Protein AF-A0A3D6APR3-F1 (afdb_monomer_lite)

Secondary structure (DSSP, 8-state):
---------HHHHHHH---EEEEEEETTEEEEEEEEEEEETTTTEEEEEEE-TTS-EEEEEEEHHHHHHHHHTTSEEE---

Organism: NCBI:txid246787

Radius of gyration: 12.41 Å; chains: 1; bounding box: 40×24×28 Å

Structure (mmCIF, N/CA/C/O backbone):
data_AF-A0A3D6APR3-F1
#
_entry.id   AF-A0A3D6APR3-F1
#
loop_
_atom_site.group_PDB
_atom_site.id
_atom_site.type_symbol
_atom_site.label_atom_id
_atom_site.label_alt_id
_atom_site.label_comp_id
_atom_site.label_asym_id
_atom_site.label_entity_id
_atom_site.label_seq_id
_atom_site.pdbx_PDB_ins_code
_atom_site.Cartn_x
_atom_site.Cartn_y
_atom_site.Cartn_z
_atom_site.occupancy
_atom_site.B_iso_or_equiv
_atom_site.auth_seq_id
_atom_site.auth_comp_id
_atom_site.auth_asym_id
_atom_site.auth_atom_id
_atom_site.pdbx_PDB_model_num
ATOM 1 N N . MET A 1 1 ? -24.884 2.353 7.549 1.00 38.53 1 MET A N 1
ATOM 2 C CA . MET A 1 1 ? -23.891 1.267 7.414 1.00 38.53 1 MET A CA 1
ATOM 3 C C . MET A 1 1 ? -22.567 1.851 7.849 1.00 38.53 1 MET A C 1
ATOM 5 O O . MET A 1 1 ? -21.920 2.526 7.063 1.00 38.53 1 MET A O 1
ATOM 9 N N . ASP A 1 2 ? -22.235 1.693 9.125 1.00 42.66 2 ASP A N 1
ATOM 10 C CA . ASP A 1 2 ? -20.982 2.187 9.686 1.00 42.66 2 ASP A CA 1
ATOM 11 C C . ASP A 1 2 ? -19.847 1.256 9.265 1.00 42.66 2 ASP A C 1
ATOM 13 O O . ASP A 1 2 ? -19.608 0.211 9.878 1.00 42.66 2 ASP A O 1
ATOM 17 N N . GLU A 1 3 ? -19.160 1.612 8.180 1.00 49.31 3 GLU A N 1
ATOM 18 C CA . GLU A 1 3 ? -17.846 1.054 7.886 1.00 49.31 3 GLU A CA 1
ATOM 19 C C . GLU A 1 3 ? -16.934 1.412 9.063 1.00 49.31 3 GLU A C 1
ATOM 21 O O . GLU A 1 3 ? -16.460 2.539 9.191 1.00 49.31 3 GLU A O 1
ATOM 26 N N . LYS A 1 4 ? -16.727 0.456 9.979 1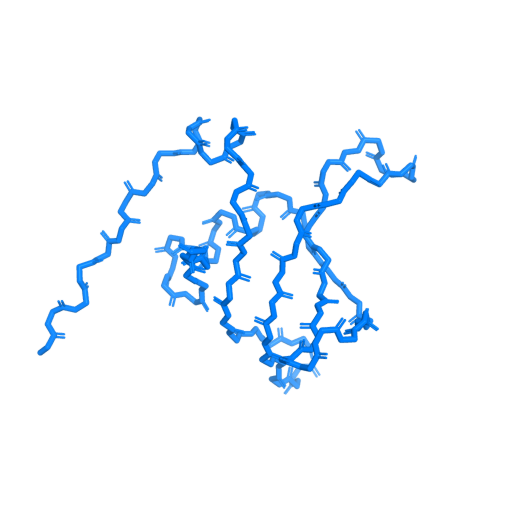.00 50.28 4 LYS A N 1
ATOM 27 C CA . LYS A 1 4 ? -15.731 0.567 11.047 1.00 50.28 4 LYS A CA 1
ATOM 28 C C . LYS A 1 4 ? -14.379 0.849 10.397 1.00 50.28 4 LYS A C 1
ATOM 30 O O . LYS A 1 4 ? -13.710 -0.075 9.935 1.00 50.28 4 LYS A O 1
ATOM 35 N N . GLN A 1 5 ? -13.986 2.119 10.381 1.00 56.09 5 GLN A N 1
ATOM 36 C CA . GLN A 1 5 ? -12.664 2.564 9.972 1.00 56.09 5 GLN A CA 1
ATOM 37 C C . GLN A 1 5 ? -11.637 1.789 10.804 1.00 56.09 5 GLN A C 1
ATOM 39 O O . GLN A 1 5 ? -11.509 1.990 12.014 1.00 56.09 5 GLN A O 1
ATOM 44 N N . ILE A 1 6 ? -10.932 0.853 10.171 1.00 60.09 6 ILE A N 1
ATOM 45 C CA . ILE A 1 6 ? -9.842 0.125 10.814 1.00 60.09 6 ILE A CA 1
ATOM 46 C C . ILE A 1 6 ? -8.715 1.141 11.016 1.00 60.09 6 ILE A C 1
ATOM 48 O O . ILE A 1 6 ? -7.948 1.419 10.099 1.00 60.09 6 ILE A O 1
ATOM 52 N N . SER A 1 7 ? -8.632 1.730 12.211 1.00 67.94 7 SER A N 1
ATOM 53 C CA . SER A 1 7 ? -7.524 2.608 12.588 1.00 67.94 7 SER A CA 1
ATOM 54 C C . SER A 1 7 ? -6.292 1.751 12.873 1.00 67.94 7 SER A C 1
ATOM 56 O O . SER A 1 7 ? -6.045 1.317 13.999 1.00 67.94 7 SER A O 1
ATOM 58 N N . MET A 1 8 ? -5.542 1.427 11.820 1.00 83.00 8 MET A N 1
ATOM 59 C CA . MET A 1 8 ? -4.243 0.779 11.957 1.00 83.00 8 MET A CA 1
ATOM 60 C C . MET A 1 8 ? -3.210 1.831 12.358 1.00 83.00 8 MET A C 1
ATOM 62 O O . MET A 1 8 ? -3.074 2.867 11.709 1.00 83.00 8 MET A O 1
ATOM 66 N N . LYS A 1 9 ? -2.432 1.576 13.414 1.00 91.62 9 LYS A N 1
ATOM 67 C CA . LYS A 1 9 ? -1.319 2.469 13.766 1.00 91.62 9 LYS A CA 1
ATOM 68 C C . LYS A 1 9 ? -0.227 2.385 12.698 1.00 91.62 9 LYS A C 1
ATOM 70 O O . LYS A 1 9 ? 0.088 1.296 12.220 1.00 91.62 9 LYS A O 1
ATOM 75 N N . TYR A 1 10 ? 0.419 3.511 12.395 1.00 90.19 10 TYR A N 1
ATOM 76 C CA . TYR A 1 10 ? 1.491 3.566 11.392 1.00 90.19 10 TYR A CA 1
ATOM 77 C C . TYR A 1 10 ? 2.618 2.564 11.675 1.00 90.19 10 TYR A C 1
ATOM 79 O O . TYR A 1 10 ? 3.021 1.820 10.787 1.00 90.19 10 TYR A O 1
ATOM 87 N N . ILE A 1 11 ? 3.067 2.476 12.933 1.00 92.19 11 ILE A N 1
ATOM 88 C CA . ILE A 1 11 ? 4.105 1.520 13.348 1.00 92.19 11 ILE A CA 1
ATOM 89 C C . ILE A 1 11 ? 3.675 0.072 13.062 1.00 92.19 11 ILE A C 1
ATOM 91 O O . ILE A 1 11 ? 4.435 -0.721 12.516 1.00 92.19 11 ILE A O 1
ATOM 95 N N . GLN A 1 12 ? 2.422 -0.277 13.340 1.00 92.31 12 GLN A N 1
ATOM 96 C CA . GLN A 1 12 ? 1.912 -1.608 13.022 1.00 92.31 12 GLN A CA 1
ATOM 97 C C . GLN A 1 12 ? 1.900 -1.856 11.506 1.00 92.31 12 GLN A C 1
ATOM 99 O O . GLN A 1 12 ? 2.277 -2.937 11.055 1.00 92.31 12 GLN A O 1
ATOM 104 N N . PHE A 1 13 ? 1.514 -0.849 10.716 1.00 92.56 13 PHE A N 1
ATOM 105 C CA . PHE A 1 13 ? 1.475 -0.928 9.256 1.00 92.56 13 PHE A CA 1
ATOM 106 C C . PHE A 1 13 ? 2.863 -1.150 8.645 1.00 92.56 13 PHE A C 1
ATOM 108 O O . PHE A 1 13 ? 3.014 -2.011 7.780 1.00 92.56 13 PHE A O 1
ATOM 115 N N . ILE A 1 14 ? 3.895 -0.441 9.118 1.00 92.00 14 ILE A N 1
ATOM 116 C CA . ILE A 1 14 ? 5.271 -0.629 8.622 1.00 92.00 14 ILE A CA 1
ATOM 117 C C . ILE A 1 14 ? 5.852 -1.992 8.997 1.00 92.00 14 ILE A C 1
ATOM 119 O O . ILE A 1 14 ? 6.654 -2.544 8.239 1.00 92.00 14 ILE A O 1
ATOM 123 N N . HIS A 1 15 ? 5.459 -2.555 10.142 1.00 91.50 15 HIS A N 1
ATOM 124 C CA . HIS A 1 15 ? 5.905 -3.882 10.549 1.00 91.50 15 HIS A CA 1
ATOM 125 C C . HIS A 1 15 ? 5.220 -4.963 9.716 1.00 91.50 15 HIS A C 1
ATOM 127 O O . HIS A 1 15 ? 5.916 -5.737 9.058 1.00 91.50 15 HIS A O 1
ATOM 133 N N . GLN A 1 16 ? 3.885 -4.960 9.685 1.00 92.38 16 GLN A N 1
ATOM 134 C CA . GLN A 1 16 ? 3.087 -5.993 9.023 1.00 92.38 16 GLN A CA 1
ATOM 135 C C . GLN A 1 16 ? 3.153 -5.918 7.498 1.00 92.38 16 GLN A C 1
ATOM 137 O O . GLN A 1 16 ? 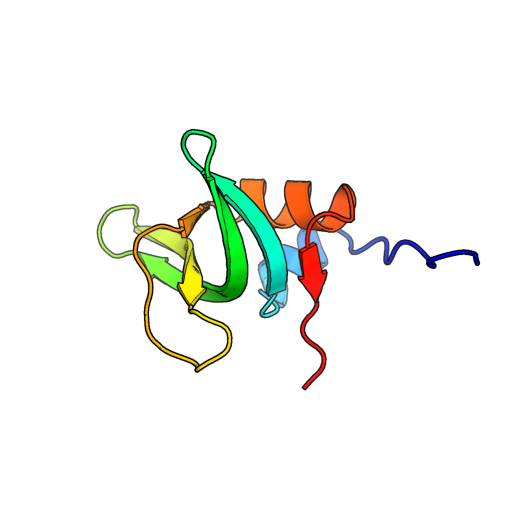3.136 -6.958 6.853 1.00 92.38 16 GLN A O 1
ATOM 142 N N . LYS A 1 17 ? 3.241 -4.705 6.930 1.00 93.81 17 LYS A N 1
ATOM 143 C CA . LYS A 1 17 ? 3.199 -4.448 5.480 1.00 93.81 17 LYS A CA 1
ATOM 144 C C . LYS A 1 17 ? 2.059 -5.250 4.825 1.00 93.81 17 LYS A C 1
ATOM 146 O O . LYS A 1 17 ? 2.326 -6.119 4.005 1.00 93.81 17 LYS A O 1
ATOM 151 N N . PRO A 1 18 ? 0.798 -5.057 5.243 1.00 94.56 18 PRO A N 1
ATOM 152 C CA . PRO A 1 18 ? -0.299 -5.883 4.751 1.00 94.56 18 PRO A CA 1
ATOM 153 C C . PRO A 1 18 ? -0.516 -5.669 3.251 1.00 94.56 18 PRO A C 1
ATOM 155 O O . PRO A 1 18 ? -0.361 -4.553 2.765 1.00 94.56 18 PRO A O 1
ATOM 158 N N . ALA A 1 19 ? -0.949 -6.698 2.522 1.00 94.44 19 ALA A N 1
ATOM 159 C CA . ALA A 1 19 ? -1.495 -6.484 1.185 1.00 94.44 19 ALA A CA 1
ATOM 160 C C . ALA A 1 19 ? -2.754 -5.609 1.279 1.00 94.44 19 ALA A C 1
ATOM 162 O O . ALA A 1 19 ? -3.560 -5.746 2.204 1.00 94.44 19 ALA A O 1
ATOM 163 N N . LEU A 1 20 ? -2.920 -4.698 0.326 1.00 94.06 20 LEU A N 1
ATOM 164 C CA . LEU A 1 20 ? -4.059 -3.787 0.274 1.00 94.06 20 LEU A CA 1
ATOM 165 C C . LEU A 1 20 ? -4.914 -4.083 -0.951 1.00 94.06 20 LEU A C 1
ATOM 167 O O . LEU A 1 20 ? -4.415 -4.558 -1.962 1.00 94.06 20 LEU A O 1
ATOM 171 N N . SER A 1 21 ? -6.196 -3.764 -0.880 1.00 93.81 21 SER A N 1
ATOM 172 C CA . SER A 1 21 ? -7.129 -3.835 -2.001 1.00 93.81 21 SER A CA 1
ATOM 173 C C . SER A 1 21 ? -7.971 -2.571 -2.052 1.00 93.81 21 SER A C 1
ATOM 175 O O . SER A 1 21 ? -8.195 -1.924 -1.027 1.00 93.81 21 SER A O 1
ATOM 177 N N . GLY A 1 22 ? -8.400 -2.183 -3.245 1.00 92.12 22 GLY A N 1
ATOM 178 C CA . GLY A 1 22 ? -9.286 -1.042 -3.428 1.00 92.12 22 GLY A CA 1
ATOM 179 C C . GLY A 1 22 ? -9.021 -0.309 -4.730 1.00 92.12 22 GLY A C 1
ATOM 180 O O . GLY A 1 22 ? -8.439 -0.853 -5.668 1.00 92.12 22 GLY A O 1
ATOM 181 N N . SER A 1 23 ? -9.451 0.949 -4.774 1.00 89.31 23 SER A N 1
ATOM 182 C CA . SER A 1 23 ? -9.433 1.752 -5.993 1.00 89.31 23 SER A CA 1
ATOM 183 C C . SER A 1 23 ? -8.665 3.053 -5.790 1.00 89.31 23 SER A C 1
ATOM 185 O O . SER A 1 23 ? -8.920 3.809 -4.853 1.00 89.31 23 SER A O 1
ATOM 187 N N . ILE A 1 24 ? -7.745 3.342 -6.707 1.00 86.62 24 ILE A N 1
ATOM 188 C CA . ILE A 1 24 ? -6.983 4.594 -6.754 1.00 86.62 24 ILE A CA 1
ATOM 189 C C . ILE A 1 24 ? -7.223 5.309 -8.080 1.00 86.62 24 ILE A C 1
ATOM 191 O O . ILE A 1 24 ? -7.495 4.676 -9.095 1.00 86.62 24 ILE A O 1
ATOM 195 N N . THR A 1 25 ? -7.046 6.624 -8.109 1.00 85.44 25 THR A N 1
ATOM 196 C CA . THR A 1 25 ? -7.020 7.388 -9.362 1.00 85.44 25 THR A CA 1
ATOM 197 C C . THR A 1 25 ? -5.575 7.707 -9.726 1.00 85.44 25 THR A C 1
ATOM 199 O O . THR A 1 25 ? -4.852 8.305 -8.930 1.00 85.44 25 THR A O 1
ATOM 202 N N . VAL A 1 26 ? -5.150 7.320 -10.929 1.00 75.75 26 VAL A N 1
ATOM 203 C CA . VAL A 1 26 ? -3.824 7.629 -11.485 1.00 75.75 26 VAL A CA 1
ATOM 204 C C . VAL A 1 26 ? -4.019 8.330 -12.822 1.00 75.75 26 VAL A C 1
ATOM 206 O O . VAL A 1 26 ? -4.635 7.767 -13.723 1.00 75.75 26 VAL A O 1
ATOM 209 N N . ASN A 1 27 ? -3.506 9.556 -12.958 1.00 80.62 27 ASN A N 1
ATOM 210 C CA . ASN A 1 27 ? -3.638 10.379 -14.170 1.00 80.62 27 ASN A CA 1
ATOM 211 C C . ASN A 1 27 ? -5.092 10.469 -14.679 1.00 80.62 27 ASN A C 1
ATOM 213 O O . ASN A 1 27 ? -5.365 10.257 -15.858 1.00 80.62 27 ASN A O 1
ATOM 217 N N . GLY A 1 28 ? -6.043 10.693 -13.766 1.00 81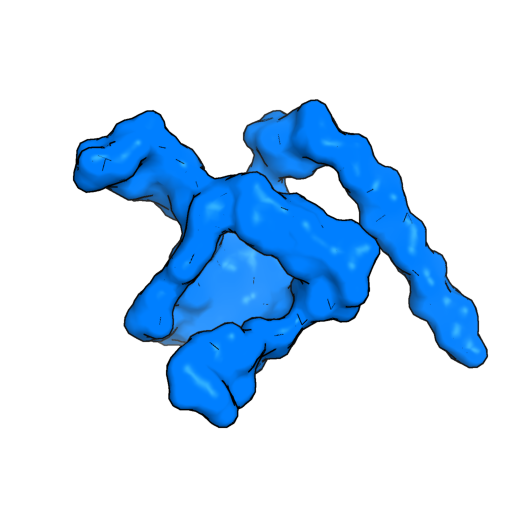.56 28 GLY A N 1
ATOM 218 C CA . GLY A 1 28 ? -7.475 10.789 -14.083 1.00 81.56 28 GLY A CA 1
ATOM 219 C C . GLY A 1 28 ? -8.175 9.457 -14.376 1.00 81.56 28 GLY A C 1
ATOM 220 O O . GLY A 1 28 ? -9.390 9.440 -14.534 1.00 81.56 28 GLY A O 1
ATOM 221 N N . ARG A 1 29 ? -7.453 8.329 -14.408 1.00 82.31 29 ARG A N 1
ATOM 222 C CA . ARG A 1 29 ? -8.039 6.998 -14.610 1.00 82.31 29 ARG A CA 1
ATOM 223 C C . ARG A 1 29 ? -8.132 6.244 -13.291 1.00 82.31 29 ARG A C 1
ATOM 225 O O . ARG A 1 29 ? -7.132 6.082 -12.590 1.00 82.31 29 ARG A O 1
ATOM 232 N N . SER A 1 30 ? -9.325 5.760 -12.969 1.00 83.31 30 SER A N 1
ATOM 233 C CA . SER A 1 30 ? -9.534 4.869 -11.82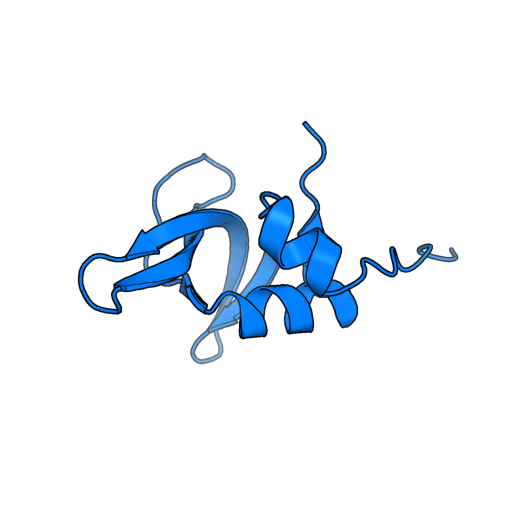8 1.00 83.31 30 SER A CA 1
ATOM 234 C C . SER A 1 30 ? -8.936 3.492 -12.116 1.00 83.31 30 SER A C 1
ATOM 236 O O . SER A 1 30 ? -9.196 2.896 -13.160 1.00 83.31 30 SER A O 1
ATOM 238 N N . LYS A 1 31 ? -8.125 2.993 -11.187 1.00 84.19 31 LYS A N 1
ATOM 239 C CA . LYS A 1 31 ? -7.548 1.650 -11.181 1.00 84.19 31 LYS A CA 1
ATOM 240 C C . LYS A 1 31 ? -8.019 0.939 -9.922 1.00 84.19 31 LYS A C 1
ATOM 242 O O . LYS A 1 31 ? -7.732 1.414 -8.825 1.00 84.19 31 LYS A O 1
ATOM 247 N N . SER A 1 32 ? -8.716 -0.177 -10.096 1.00 89.25 32 SER A N 1
ATOM 248 C CA . SER A 1 32 ? -9.061 -1.091 -9.008 1.00 89.25 32 SER A CA 1
ATOM 249 C C . SER A 1 32 ? -8.133 -2.298 -9.031 1.00 89.25 32 SER A C 1
ATOM 251 O O . SER A 1 32 ? -7.656 -2.690 -10.104 1.00 89.25 32 SER A O 1
ATOM 253 N N . GLY A 1 33 ? -7.801 -2.815 -7.855 1.00 92.12 33 GLY A N 1
ATOM 254 C CA . GLY A 1 33 ? -7.017 -4.032 -7.723 1.00 92.12 33 GLY A CA 1
ATOM 255 C C . GLY A 1 33 ? -6.348 -4.181 -6.369 1.00 92.12 33 GLY A C 1
ATOM 256 O O . GLY A 1 33 ? -6.755 -3.594 -5.361 1.00 92.12 33 GLY A O 1
ATOM 257 N N . ILE A 1 34 ? -5.289 -4.981 -6.374 1.00 93.88 34 ILE A N 1
ATOM 258 C CA . ILE A 1 34 ? -4.511 -5.349 -5.199 1.00 93.88 34 ILE A CA 1
ATOM 259 C C . ILE A 1 34 ? -3.183 -4.595 -5.234 1.00 93.88 34 ILE A C 1
ATOM 261 O O . ILE A 1 34 ? -2.563 -4.424 -6.281 1.00 93.88 34 ILE A O 1
ATOM 265 N N . PHE A 1 35 ? -2.722 -4.145 -4.077 1.00 93.94 35 PHE A N 1
ATOM 266 C CA . PHE A 1 35 ? -1.437 -3.495 -3.904 1.00 93.94 35 P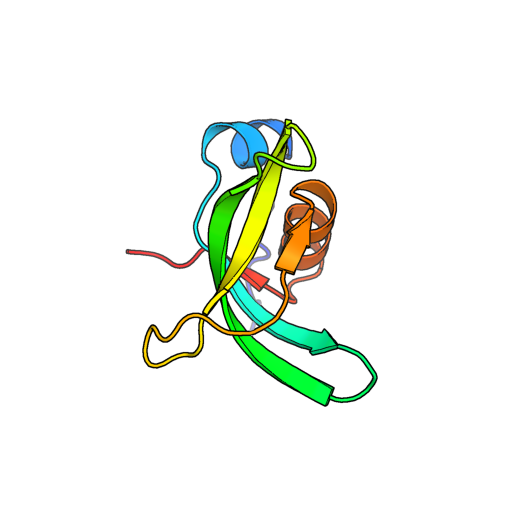HE A CA 1
ATOM 267 C C . PHE A 1 35 ? -0.589 -4.321 -2.950 1.00 93.94 35 PHE A C 1
ATOM 269 O O . PHE A 1 35 ? -0.888 -4.415 -1.758 1.00 93.94 35 PHE A O 1
ATOM 276 N N . MET A 1 36 ? 0.470 -4.923 -3.484 1.00 94.31 36 MET A N 1
ATOM 277 C CA . MET A 1 36 ? 1.358 -5.796 -2.724 1.00 94.31 36 MET A CA 1
ATOM 278 C C . MET A 1 36 ? 2.639 -5.060 -2.332 1.00 94.31 36 MET A C 1
ATOM 280 O O . MET A 1 36 ? 3.205 -4.348 -3.168 1.00 94.31 36 MET A O 1
ATOM 284 N N . PRO A 1 37 ? 3.117 -5.212 -1.088 1.00 94.81 37 PRO A N 1
ATOM 285 C CA . PRO A 1 37 ? 4.409 -4.679 -0.683 1.00 94.81 37 PRO A CA 1
ATOM 286 C C . PRO A 1 37 ? 5.538 -5.419 -1.415 1.00 94.81 37 PRO A C 1
ATOM 288 O O . PRO A 1 37 ? 5.620 -6.643 -1.404 1.00 94.81 37 PRO A O 1
ATOM 291 N N . GLU A 1 38 ? 6.449 -4.673 -2.020 1.00 94.19 38 GLU A N 1
ATOM 292 C CA . GLU A 1 38 ? 7.617 -5.202 -2.715 1.00 94.19 38 GLU A CA 1
ATOM 293 C C . GLU A 1 38 ? 8.843 -4.345 -2.383 1.00 94.19 38 GLU A C 1
ATOM 295 O O . GLU A 1 38 ? 8.755 -3.119 -2.262 1.00 94.19 38 GLU A O 1
ATOM 300 N N . TRP A 1 39 ? 10.010 -4.978 -2.253 1.00 93.62 39 TRP A N 1
ATOM 301 C CA . TRP A 1 39 ? 11.266 -4.246 -2.107 1.00 93.62 39 TRP A CA 1
ATOM 302 C C . TRP A 1 39 ? 11.700 -3.658 -3.451 1.00 93.62 39 TRP A C 1
ATOM 304 O O . TRP A 1 39 ? 11.879 -4.373 -4.440 1.00 93.62 39 TRP A O 1
ATOM 314 N N . SER A 1 40 ? 11.901 -2.344 -3.490 1.00 91.75 40 SER A N 1
ATOM 315 C CA . SER A 1 40 ? 12.443 -1.645 -4.649 1.00 91.75 40 SER A CA 1
ATOM 316 C C . SER A 1 40 ? 13.955 -1.512 -4.518 1.00 91.75 40 SER A C 1
ATOM 318 O O . SER A 1 40 ? 14.445 -0.802 -3.642 1.00 91.75 40 SER A O 1
ATOM 320 N N . LYS A 1 41 ? 14.702 -2.137 -5.437 1.00 92.56 41 LYS A N 1
ATOM 321 C CA . LYS A 1 41 ? 16.163 -1.971 -5.525 1.00 92.56 41 LYS A CA 1
ATOM 322 C C . LYS A 1 41 ? 16.565 -0.531 -5.872 1.0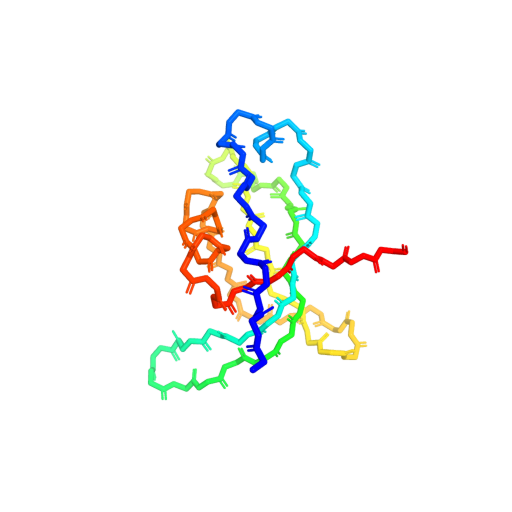0 92.56 41 LYS A C 1
ATOM 324 O O . LYS A 1 41 ? 17.593 -0.067 -5.409 1.00 92.56 41 LYS A O 1
ATOM 329 N N . TYR A 1 42 ? 15.744 0.175 -6.654 1.00 88.62 42 TYR A N 1
ATOM 330 C CA . TYR A 1 42 ? 16.042 1.534 -7.125 1.00 88.62 42 TYR A CA 1
ATOM 331 C C . TYR A 1 42 ? 15.939 2.582 -6.019 1.00 88.62 42 TYR A C 1
ATOM 333 O O . TYR A 1 42 ? 16.761 3.484 -5.937 1.00 88.62 42 TYR A O 1
ATOM 341 N N . SER A 1 43 ? 14.913 2.467 -5.175 1.00 88.06 43 SER A N 1
ATOM 342 C CA . SER A 1 43 ? 14.645 3.419 -4.092 1.00 88.06 43 SER A CA 1
ATOM 343 C C . SER A 1 43 ? 15.063 2.891 -2.720 1.00 88.06 43 SER A C 1
ATOM 345 O O . SER A 1 43 ? 14.747 3.526 -1.716 1.00 88.06 43 SER A O 1
ATOM 347 N N . ASN A 1 44 ? 15.696 1.714 -2.674 1.00 92.88 44 ASN A N 1
ATOM 348 C CA . ASN A 1 44 ? 16.126 1.005 -1.467 1.00 92.88 44 ASN A CA 1
ATOM 349 C C . ASN A 1 44 ? 15.066 0.996 -0.346 1.00 92.88 44 ASN A C 1
ATOM 351 O O . ASN A 1 44 ? 15.345 1.300 0.812 1.00 92.88 44 ASN A O 1
ATOM 355 N N . SER A 1 45 ? 13.807 0.756 -0.717 1.00 92.31 45 SER A N 1
ATOM 356 C CA . SER A 1 45 ? 12.649 0.922 0.167 1.00 92.31 45 SER A CA 1
ATOM 357 C C . SER A 1 45 ? 11.476 0.043 -0.258 1.00 92.31 45 SER A C 1
ATOM 359 O O . SER A 1 45 ? 11.402 -0.424 -1.397 1.00 92.31 45 SER A O 1
ATOM 361 N N . ILE A 1 46 ? 10.534 -0.173 0.665 1.00 94.25 46 ILE A N 1
ATOM 362 C CA . ILE A 1 46 ? 9.272 -0.860 0.374 1.00 94.25 46 ILE A CA 1
ATOM 363 C C . ILE A 1 46 ? 8.346 0.062 -0.421 1.00 94.25 46 ILE A C 1
ATOM 365 O O . ILE A 1 46 ? 8.048 1.189 -0.011 1.00 94.25 46 ILE A O 1
ATOM 369 N N . ILE A 1 47 ? 7.839 -0.465 -1.529 1.00 94.50 47 ILE A N 1
ATOM 370 C CA . ILE A 1 47 ? 6.787 0.143 -2.339 1.00 94.50 47 ILE A CA 1
ATOM 371 C C . ILE A 1 47 ? 5.585 -0.792 -2.403 1.00 94.50 47 ILE A C 1
ATOM 373 O O . ILE A 1 47 ? 5.718 -2.001 -2.270 1.00 94.50 47 ILE A O 1
ATOM 377 N N . TYR A 1 48 ? 4.412 -0.233 -2.645 1.00 94.38 48 TYR A N 1
ATOM 378 C CA . TYR A 1 48 ? 3.195 -0.978 -2.914 1.00 94.38 48 TYR A CA 1
ATOM 379 C C . TYR A 1 48 ? 2.972 -1.025 -4.415 1.00 94.38 48 TYR A C 1
ATOM 381 O O . TYR A 1 48 ? 2.726 0.008 -5.041 1.00 94.38 48 TYR A O 1
ATOM 389 N N . ARG A 1 49 ? 3.101 -2.211 -5.002 1.00 92.94 49 ARG A N 1
ATOM 390 C CA . ARG A 1 49 ? 2.964 -2.423 -6.439 1.00 92.94 49 ARG A CA 1
ATOM 391 C C . ARG A 1 49 ? 1.546 -2.832 -6.794 1.00 92.94 49 ARG A C 1
ATOM 393 O O . ARG A 1 49 ? 0.953 -3.654 -6.107 1.00 92.94 49 ARG A O 1
ATOM 400 N N . TYR A 1 50 ? 1.027 -2.256 -7.871 1.00 92.50 50 TYR A N 1
ATOM 401 C CA . TYR A 1 50 ? -0.308 -2.550 -8.370 1.00 92.50 50 TYR A CA 1
ATOM 402 C C . TYR A 1 50 ? -0.368 -3.905 -9.088 1.00 92.50 50 TYR A C 1
ATOM 404 O O . TYR A 1 50 ? 0.435 -4.188 -9.978 1.00 92.50 50 TYR A O 1
ATOM 412 N N . HIS A 1 51 ? -1.377 -4.692 -8.742 1.00 92.25 51 HIS A N 1
ATOM 413 C CA . HIS A 1 51 ? -1.796 -5.927 -9.386 1.00 92.25 51 HIS A CA 1
ATOM 414 C C . HIS A 1 51 ? -3.282 -5.810 -9.724 1.00 92.25 51 HIS A C 1
ATOM 416 O O . HIS A 1 51 ? -4.065 -5.263 -8.947 1.00 92.25 51 HIS A O 1
ATOM 422 N N . THR A 1 52 ? -3.680 -6.288 -10.898 1.00 88.56 52 THR A N 1
ATOM 423 C CA . THR A 1 52 ? -5.098 -6.331 -11.275 1.00 88.56 52 THR A CA 1
ATOM 424 C C . THR A 1 52 ? -5.845 -7.338 -10.403 1.00 88.56 52 THR A C 1
ATOM 426 O O . THR A 1 52 ? -5.229 -8.216 -9.801 1.00 88.56 52 THR A O 1
ATOM 429 N N . ASP A 1 53 ? -7.177 -7.284 -10.390 1.00 82.19 53 ASP A N 1
ATOM 430 C CA . ASP A 1 53 ? -8.003 -8.267 -9.665 1.00 82.19 53 ASP A CA 1
ATOM 431 C C . ASP A 1 53 ? -7.774 -9.715 -10.133 1.00 82.19 53 ASP A C 1
ATOM 433 O O . ASP A 1 53 ? -8.053 -10.666 -9.412 1.00 82.19 53 ASP A O 1
ATOM 437 N N . ARG A 1 54 ? -7.219 -9.893 -11.339 1.00 82.31 54 ARG A N 1
ATOM 438 C CA . ARG A 1 54 ? -6.826 -11.198 -11.893 1.00 82.31 54 ARG A CA 1
ATOM 439 C C . ARG A 1 54 ? -5.426 -11.651 -11.453 1.00 82.31 54 ARG A C 1
ATOM 441 O O . ARG A 1 54 ? -4.936 -12.650 -11.963 1.00 82.31 54 ARG A O 1
ATOM 448 N N . GLY A 1 55 ? -4.757 -10.899 -10.578 1.00 80.88 55 GLY A N 1
ATOM 449 C CA . GLY A 1 55 ? -3.401 -11.185 -10.098 1.00 80.88 55 GLY A CA 1
ATOM 450 C C . GLY A 1 55 ? -2.285 -10.822 -11.082 1.00 80.88 55 GLY A C 1
ATOM 451 O O . GLY A 1 55 ? -1.125 -11.141 -10.838 1.00 80.88 55 GLY A O 1
ATOM 452 N N . ASN A 1 56 ? -2.599 -10.147 -12.193 1.00 86.44 56 ASN A N 1
ATOM 453 C CA . ASN A 1 56 ? -1.574 -9.742 -13.152 1.00 86.44 56 ASN A CA 1
ATOM 454 C C . ASN A 1 56 ? -0.867 -8.478 -12.673 1.00 86.44 56 ASN A C 1
ATOM 456 O O . ASN A 1 56 ? -1.513 -7.492 -12.309 1.00 86.44 56 ASN A O 1
ATOM 460 N N . LYS A 1 57 ? 0.463 -8.473 -12.770 1.00 85.06 57 LYS A N 1
ATOM 461 C CA . LYS A 1 57 ? 1.287 -7.312 -12.437 1.00 85.06 57 LYS A CA 1
ATOM 462 C C . LYS A 1 57 ? 0.922 -6.131 -13.336 1.00 85.06 57 LYS A C 1
ATOM 464 O O . LYS A 1 57 ? 1.111 -6.175 -14.550 1.00 85.06 57 LYS A O 1
ATOM 469 N N . GLY A 1 58 ? 0.396 -5.072 -12.734 1.00 79.50 58 GLY A N 1
ATOM 470 C CA . GLY A 1 58 ? 0.035 -3.852 -13.438 1.00 79.50 58 GLY A CA 1
ATOM 471 C C . GLY A 1 58 ? 1.174 -2.834 -13.466 1.00 79.50 58 GLY A C 1
ATOM 472 O O . GLY A 1 58 ? 2.211 -2.980 -12.816 1.00 79.50 58 GLY A O 1
ATOM 473 N N . THR A 1 59 ? 0.970 -1.753 -14.218 1.00 78.44 59 THR A N 1
ATOM 474 C CA . THR A 1 59 ? 1.882 -0.606 -14.219 1.00 78.44 59 THR A CA 1
ATOM 475 C C . THR A 1 59 ? 1.517 0.377 -13.112 1.00 78.44 59 THR A C 1
ATOM 477 O O . THR A 1 59 ? 0.393 0.891 -13.042 1.00 78.44 59 THR A O 1
ATOM 480 N N . GLY A 1 60 ? 2.499 0.663 -12.261 1.00 81.31 60 GLY A N 1
ATOM 481 C CA . GLY A 1 60 ? 2.398 1.651 -11.196 1.00 81.31 60 GLY A CA 1
ATOM 482 C C . GLY A 1 60 ? 2.530 1.064 -9.796 1.00 81.31 60 GLY A C 1
ATOM 483 O O . GLY A 1 60 ? 2.651 -0.141 -9.575 1.00 81.31 60 GLY A O 1
ATOM 484 N N . GLY A 1 61 ? 2.540 1.976 -8.842 1.00 86.06 61 GLY A N 1
ATOM 485 C CA . GLY A 1 61 ? 2.684 1.694 -7.431 1.00 86.06 61 GLY A CA 1
ATOM 486 C C . GLY A 1 61 ? 2.865 2.994 -6.669 1.00 86.06 61 GLY A C 1
ATOM 487 O O . GLY A 1 61 ? 2.854 4.078 -7.256 1.00 86.06 61 GLY A O 1
ATOM 488 N N . PHE A 1 62 ? 3.022 2.888 -5.362 1.00 91.50 62 PHE A N 1
ATOM 489 C CA . PHE A 1 62 ? 3.222 4.045 -4.504 1.00 91.50 62 PHE A CA 1
ATOM 490 C C . PHE A 1 62 ? 4.086 3.693 -3.298 1.00 91.50 62 PHE A C 1
ATOM 492 O O . PHE A 1 62 ? 4.312 2.526 -2.986 1.00 91.50 62 PHE A O 1
ATOM 499 N N . SER A 1 63 ? 4.614 4.715 -2.631 1.00 93.94 63 SER A N 1
ATOM 500 C CA . SER A 1 63 ? 5.422 4.525 -1.430 1.00 93.94 63 SER A CA 1
ATOM 501 C C . SER A 1 63 ? 4.593 3.943 -0.287 1.00 93.94 63 SER A C 1
ATOM 503 O O . SER A 1 63 ? 3.369 4.095 -0.232 1.00 93.94 63 SER A O 1
ATOM 505 N N . LEU A 1 64 ? 5.279 3.336 0.678 1.00 93.56 64 LEU A N 1
ATOM 506 C CA . LEU A 1 64 ? 4.672 2.860 1.916 1.00 93.56 64 LEU A CA 1
ATOM 507 C C . LEU A 1 64 ? 3.842 3.953 2.625 1.00 93.56 64 LEU A C 1
ATOM 509 O O . LEU A 1 64 ? 2.737 3.685 3.091 1.00 93.56 64 LEU A O 1
ATOM 513 N N . ASN A 1 65 ? 4.321 5.201 2.647 1.00 93.56 65 ASN A N 1
ATOM 514 C CA . ASN A 1 65 ? 3.605 6.312 3.290 1.00 93.56 65 ASN A CA 1
ATOM 515 C C . ASN A 1 65 ? 2.285 6.624 2.582 1.00 93.56 65 ASN A C 1
ATOM 517 O O . ASN A 1 65 ? 1.261 6.851 3.225 1.00 93.56 65 ASN A O 1
ATOM 521 N N . ARG A 1 66 ? 2.292 6.607 1.243 1.00 93.06 66 ARG A N 1
ATOM 522 C CA . ARG A 1 66 ? 1.077 6.826 0.456 1.00 93.06 66 ARG A CA 1
ATOM 523 C C . ARG A 1 66 ? 0.086 5.679 0.644 1.00 93.06 66 ARG A C 1
ATOM 525 O O . ARG A 1 66 ? -1.109 5.941 0.707 1.00 93.06 66 ARG A O 1
ATOM 532 N N . ALA A 1 67 ? 0.576 4.449 0.783 1.00 93.69 67 ALA A N 1
ATOM 533 C CA . ALA A 1 67 ? -0.249 3.285 1.091 1.00 93.69 67 ALA A CA 1
ATOM 534 C C . ALA A 1 67 ? -1.001 3.461 2.417 1.00 93.69 67 ALA A C 1
ATOM 536 O O . ALA A 1 67 ? -2.218 3.305 2.462 1.00 93.69 67 ALA A O 1
ATOM 537 N N . PHE A 1 68 ? -0.285 3.873 3.467 1.00 93.69 68 PHE A N 1
ATOM 538 C CA . PHE A 1 68 ? -0.872 4.134 4.779 1.00 93.69 68 PHE A CA 1
ATOM 539 C C . PHE A 1 68 ? -1.899 5.270 4.751 1.00 93.69 68 PHE A C 1
ATOM 541 O O . PHE A 1 68 ? -2.987 5.140 5.304 1.00 93.69 68 PHE A O 1
ATOM 548 N N . PHE A 1 69 ? -1.581 6.369 4.063 1.00 93.00 69 PHE A N 1
ATOM 549 C CA . PHE A 1 69 ? -2.518 7.475 3.875 1.00 93.00 69 PHE A CA 1
ATOM 550 C C . PHE A 1 69 ? -3.815 7.005 3.203 1.00 93.00 69 PHE A C 1
ATOM 552 O O . PHE A 1 69 ? -4.903 7.301 3.683 1.00 93.00 69 PHE A O 1
ATOM 559 N N . LEU A 1 70 ? -3.710 6.231 2.119 1.00 91.94 70 LEU A N 1
ATOM 560 C CA . LEU A 1 70 ? -4.875 5.729 1.390 1.00 91.94 70 LEU A CA 1
ATOM 561 C C . LEU A 1 70 ? -5.701 4.724 2.208 1.00 91.94 70 LEU A C 1
ATOM 563 O O . LEU A 1 70 ? -6.926 4.739 2.102 1.00 91.94 70 LEU A O 1
ATOM 567 N N . LEU A 1 71 ? -5.053 3.901 3.038 1.00 92.00 71 LEU A N 1
ATOM 568 C CA . LEU A 1 71 ? -5.724 3.022 4.000 1.00 92.00 71 LEU A CA 1
ATOM 569 C C . LEU A 1 71 ? -6.521 3.839 5.030 1.00 92.00 71 LEU A C 1
ATOM 571 O O . LEU A 1 71 ? -7.713 3.610 5.219 1.00 92.00 71 LEU A O 1
ATOM 575 N N . ASN A 1 72 ? -5.896 4.845 5.644 1.00 90.38 72 ASN A N 1
ATOM 576 C CA . ASN A 1 72 ? -6.559 5.690 6.642 1.00 90.38 72 ASN A CA 1
ATOM 577 C C . ASN A 1 72 ? -7.667 6.567 6.059 1.00 90.38 72 ASN A C 1
ATOM 579 O O . ASN A 1 72 ? -8.615 6.891 6.761 1.00 90.38 72 ASN A O 1
ATOM 583 N N . CYS A 1 73 ? -7.580 6.937 4.783 1.00 89.12 73 CYS A N 1
ATOM 584 C CA . CYS A 1 73 ? -8.656 7.640 4.089 1.00 89.12 73 CYS A CA 1
ATOM 585 C C . CYS A 1 73 ? -9.797 6.715 3.630 1.00 89.12 73 CYS A C 1
ATOM 587 O O . CYS A 1 73 ? -10.696 7.187 2.940 1.00 89.12 73 CYS A O 1
ATOM 589 N N . GLY A 1 74 ? -9.742 5.409 3.923 1.00 89.00 74 GLY A N 1
ATOM 590 C CA . GLY A 1 74 ? -10.747 4.436 3.478 1.00 89.00 74 GLY A CA 1
ATOM 591 C C . GLY A 1 74 ? -10.748 4.181 1.965 1.00 89.00 74 GLY A C 1
ATOM 592 O O . GLY A 1 74 ? -11.677 3.587 1.434 1.00 89.00 74 GLY A O 1
ATOM 593 N N . ARG A 1 75 ? -9.716 4.632 1.236 1.00 90.06 75 ARG A N 1
ATOM 594 C CA . ARG A 1 75 ? -9.576 4.386 -0.214 1.00 90.06 75 ARG A CA 1
ATOM 595 C C . ARG A 1 75 ? -9.051 2.988 -0.508 1.00 90.06 75 ARG A C 1
ATOM 597 O O . ARG A 1 75 ? -9.328 2.432 -1.568 1.00 90.06 75 ARG A O 1
ATOM 604 N N . LEU A 1 76 ? -8.267 2.455 0.423 1.00 92.50 76 LEU A N 1
ATOM 605 C CA . LEU A 1 76 ? -7.772 1.090 0.413 1.00 92.50 76 LEU A CA 1
ATOM 606 C C . LEU A 1 76 ? -8.216 0.383 1.687 1.00 92.50 76 LEU A C 1
ATOM 608 O O . LEU A 1 76 ? -8.424 1.012 2.720 1.00 92.50 76 LEU A O 1
ATOM 612 N N . SER A 1 77 ? -8.300 -0.935 1.603 1.00 93.19 77 SER A N 1
ATOM 613 C CA . SER A 1 77 ? -8.596 -1.831 2.712 1.00 93.19 77 SER A CA 1
ATOM 614 C C . SER A 1 77 ? -7.537 -2.920 2.788 1.00 93.19 77 SER A C 1
ATOM 616 O O . SER A 1 77 ? -6.984 -3.332 1.769 1.00 93.19 77 SER A O 1
ATOM 618 N N . ILE A 1 78 ? -7.249 -3.397 3.999 1.00 93.19 78 ILE A N 1
ATOM 619 C CA . ILE A 1 78 ? -6.378 -4.560 4.192 1.00 93.19 78 ILE A CA 1
ATOM 620 C C . ILE A 1 78 ? -7.044 -5.763 3.527 1.00 93.19 78 ILE A C 1
ATOM 622 O O . ILE A 1 78 ? -8.180 -6.105 3.860 1.00 93.19 78 ILE A O 1
ATOM 626 N N . LEU A 1 79 ? -6.337 -6.393 2.591 1.00 89.75 79 LEU A N 1
ATOM 627 C CA . LEU A 1 79 ? -6.775 -7.644 1.995 1.00 89.75 79 LEU A CA 1
ATOM 628 C C . LEU A 1 79 ? -6.676 -8.725 3.077 1.00 89.75 79 LEU A C 1
ATOM 630 O O . LEU A 1 79 ? -5.576 -9.084 3.501 1.00 89.75 79 LEU A O 1
ATOM 634 N N . ARG A 1 80 ? -7.825 -9.192 3.570 1.00 75.88 80 ARG A N 1
ATOM 635 C CA . ARG A 1 80 ? -7.883 -10.326 4.495 1.00 75.88 80 ARG A CA 1
ATOM 636 C C . ARG A 1 80 ? -7.669 -11.600 3.680 1.00 75.88 80 ARG A C 1
ATOM 638 O O . ARG A 1 80 ? -8.419 -11.836 2.737 1.00 75.88 80 ARG A O 1
ATOM 645 N N . GLN A 1 81 ? -6.605 -12.330 4.004 1.00 57.72 81 GLN A N 1
ATOM 646 C CA . GLN A 1 81 ? -6.371 -13.689 3.515 1.00 57.72 81 GLN A CA 1
ATOM 647 C C . GLN A 1 81 ? -7.281 -14.673 4.243 1.00 57.72 81 GLN A C 1
ATOM 649 O O . GLN A 1 81 ? -7.595 -14.398 5.426 1.00 57.72 81 GLN A O 1
#

Foldseek 3Di:
DDPPQPPDDLVNCVVCVFKKFAWDADPNDIAGAIWHWDQDPVVRATWTFGAHNVRHGDPDTGHSVVVNVCSNVVRMDGDDD

Sequence (81 aa):
MDEKQISMKYIQFIHQKPALSGSITVNGRSKSGIFMPEWSKYSNSIIYRYHTDRGNKGTGGFSLNRAFFLLNCGRLSILRQ

pLDDT: mean 86.04, std 12.3, range [38.53, 94.81]